Protein 6RYG (pdb70)

Radius of gyration: 12.59 Å; Cα contacts (8 Å, |Δi|>4): 250; chains: 1; bounding box: 29×33×34 Å

Foldseek 3Di:
DFFDDPPKGKDFPLFWAFQVVLQVVQVVVVWGFQADQDPVSLVRVLVVCVVSVWWAWGQWWCPPPPPFTAHPVRDGHNDAAADVCPPVVFGTWIAHNVSHIYGHNSRGITTRMTMD

InterPro domains:
  IPR001304 C-type lectin-like [PF00059] (266-371)
  IPR001304 C-type lectin-like [PS50041] (266-370)
  IPR001304 C-type lectin-like [SM00034] (247-370)
  IPR008160 Collagen triple helix repeat [PF01391] (46-103)
  IPR015097 Lung surfactant protein D coiled-coil trimerisation [PF09006] (218-263)
  IPR016186 C-type lectin-like/link domain superfamily [G3DSA:3.10.100.10] (251-371)
  IPR016187 C-type lectin fold [SSF56436] (261-371)
  IPR018378 C-type lectin, conserved site [PS00615] (347-369)
  IPR051077 Calcium-dependent Lectin [PTHR24024] (170-371)

CATH classification: 3.10.100.10

Solvent-accessible surface area: 6242 Å² total; per-residue (Å²): 170,34,59,65,40,78,175,30,66,0,79,40,106,31,32,56,78,19,32,77,70,0,63,80,73,0,129,114,57,180,20,66,4,0,3,0,118,42,65,50,22,5,112,10,0,8,83,13,0,134,76,81,152,82,35,0,0,0,3,0,25,6,127,103,63,153,50,128,6,17,16,85,111,45,113,89,35,92,44,54,31,51,16,148,66,46,62,138,152,63,44,0,0,4,0,56,61,103,3,78,0,24,13,2,56,38,89,79,103,2,2,7,0,13,17,95

Nearest PDB structures (foldseek):
  6ryg-assembly1_A  TM=1.009E+00  e=1.059E-25  Bos taurus
  6ryn-assembly1_A  TM=1.008E+00  e=1.460E-24  Bos taurus
  6rym-assembly1_A  TM=1.007E+00  e=2.124E-24  Bos taurus
  4m18-assembly2_D  TM=9.936E-01  e=2.516E-19  Homo sapiens
  3dbz-assembly1_B  TM=9.852E-01  e=8.246E-19  Homo sapiens

Organism: Bos taurus (NCBI:txid9913)

Structure (mmCIF, N/CA/C/O backbone):
data_6RYG
#
_entry.id   6RYG
#
_cell.length_a   50.170
_cell.length_b   50.170
_cell.length_c   52.247
_cell.angle_alpha   90.000
_cell.angle_beta   90.000
_cell.angle_gamma   90.000
#
_symmetry.space_group_name_H-M   'P 43'
#
loop_
_entity.id
_entity.type
_entity.pdbx_description
1 polymer Conglutinin
2 non-polymer 'CALCIUM ION'
3 water water
#
loop_
_atom_site.group_PDB
_atom_site.id
_atom_site.type_symbol
_atom_site.label_atom_id
_atom_site.label_alt_id
_atom_site.label_comp_id
_atom_site.label_asym_id
_atom_site.label_entity_id
_atom_site.label_seq_id
_atom_site.pdbx_PDB_ins_code
_atom_site.Cartn_x
_atom_site.Cartn_y
_atom_site.Cartn_z
_atom_site.occupancy
_atom_site.B_iso_or_equiv
_atom_site.auth_seq_id
_atom_site.auth_comp_id
_atom_site.auth_asym_id
_atom_site.auth_atom_id
_atom_site.pdbx_PDB_model_num
ATOM 1 N N . ASP A 1 7 ? 45.273 44.308 13.266 1.00 26.10 230 ASP A N 1
ATOM 2 C CA . ASP A 1 7 ? 45.067 45.156 12.019 1.00 22.99 230 ASP A CA 1
ATOM 3 C C . ASP A 1 7 ? 44.897 44.255 10.794 1.00 21.17 230 ASP A C 1
ATOM 4 O O . ASP A 1 7 ? 45.032 43.035 10.944 1.00 20.77 230 ASP A O 1
ATOM 9 N N . GLY A 1 8 ? 44.695 44.855 9.616 1.00 21.03 231 GLY A N 1
ATOM 10 C CA . GLY A 1 8 ? 44.428 44.141 8.336 1.00 18.10 231 GLY A CA 1
ATOM 11 C C . GLY A 1 8 ? 44.071 45.078 7.181 1.00 15.48 231 GLY A C 1
ATOM 12 O O . GLY A 1 8 ? 44.261 46.287 7.306 1.00 20.72 231 GLY A O 1
ATOM 13 N N . GLN A 1 9 ? 43.555 44.518 6.082 1.00 11.53 232 GLN A N 1
ATOM 14 C CA . GLN A 1 9 ? 43.116 45.225 4.861 1.00 11.53 232 GLN A CA 1
ATOM 15 C C . GLN A 1 9 ? 41.602 45.180 4.799 1.00 10.24 232 GLN A C 1
ATOM 16 O O . GLN A 1 9 ? 41.071 44.099 4.915 1.00 15.41 232 GLN A O 1
ATOM 22 N N . ALA A 1 10 ? 40.950 46.255 4.430 1.00 10.77 233 ALA A N 1
ATOM 23 C CA . ALA A 1 10 ? 39.482 46.290 4.394 1.00 10.19 233 ALA A CA 1
ATOM 24 C C . ALA A 1 10 ? 38.986 46.779 3.051 1.00 10.22 233 ALA A C 1
ATOM 25 O O . ALA A 1 10 ? 39.617 47.634 2.400 1.00 12.02 233 ALA A O 1
ATOM 27 N N . VAL A 1 11 ? 37.814 46.292 2.702 1.00 9.94 234 VAL A N 1
ATOM 28 C CA . VAL A 1 11 ? 37.070 46.690 1.491 1.00 10.62 234 VAL A CA 1
ATOM 29 C C . VAL A 1 11 ? 35.609 46.756 1.901 1.00 9.78 234 VAL A C 1
ATOM 30 O O . VAL A 1 11 ? 35.049 45.736 2.348 1.00 10.43 234 VAL A O 1
ATOM 34 N N . GLY A 1 12 ? 34.986 47.920 1.788 1.00 9.98 235 GLY A N 1
ATOM 35 C CA . GLY A 1 12 ? 33.629 48.061 2.318 1.00 10.39 235 GLY A CA 1
ATOM 36 C C . GLY A 1 12 ? 33.627 47.782 3.812 1.00 9.27 235 GLY A C 1
ATOM 37 O O . GLY A 1 12 ? 34.453 48.321 4.561 1.00 10.18 235 GLY A O 1
ATOM 38 N N . GLU A 1 13 ? 32.703 46.918 4.223 1.00 9.55 236 GLU A N 1
ATOM 39 C CA . GLU A 1 13 ? 32.540 46.505 5.625 1.00 9.50 236 GLU A CA 1
ATOM 40 C C . GLU A 1 13 ? 33.342 45.260 5.972 1.00 9.05 236 GLU A C 1
ATOM 41 O O . GLU A 1 13 ? 33.282 44.858 7.157 1.00 10.69 236 GLU A O 1
ATOM 47 N N . LYS A 1 14 ? 34.062 44.684 5.029 1.00 9.06 237 LYS A N 1
ATOM 48 C CA . LYS A 1 14 ? 34.811 43.440 5.264 1.00 8.81 237 LYS A CA 1
ATOM 49 C C . LYS A 1 14 ? 36.252 43.757 5.620 1.00 8.29 237 LYS A C 1
ATOM 50 O O . LYS A 1 14 ? 36.883 44.607 4.968 1.00 9.62 237 LYS A O 1
ATOM 56 N N . ILE A 1 15 ? 36.790 43.042 6.599 1.00 8.71 238 ILE A N 1
ATOM 57 C CA . ILE A 1 15 ? 38.197 43.192 7.022 1.00 8.89 238 ILE A CA 1
ATOM 58 C C . ILE A 1 15 ? 38.887 41.850 6.878 1.00 8.30 238 ILE A C 1
ATOM 59 O O . ILE A 1 15 ? 38.397 40.849 7.393 1.00 9.88 238 ILE A O 1
ATOM 64 N N . PHE A 1 16 ? 40.052 41.843 6.251 1.00 8.38 239 PHE A N 1
ATOM 65 C CA . PHE A 1 16 ? 40.924 40.657 6.151 1.00 8.26 239 PHE A CA 1
ATOM 66 C C . PHE A 1 16 ? 42.092 40.825 7.111 1.00 8.42 239 PHE A C 1
ATOM 67 O O . PHE A 1 16 ? 42.725 41.896 7.125 1.00 9.75 239 PHE A O 1
ATOM 75 N N . LYS A 1 17 ? 42.401 39.786 7.882 1.00 8.05 240 LYS A N 1
ATOM 76 C CA . LYS A 1 17 ? 43.526 39.822 8.841 1.00 8.47 240 LYS A CA 1
ATOM 77 C C . LYS A 1 17 ? 44.324 38.531 8.752 1.00 8.13 240 LYS A C 1
ATOM 78 O O . LYS A 1 17 ? 43.774 37.472 8.452 1.00 8.69 240 LYS A O 1
ATOM 84 N N . THR A 1 18 ? 45.607 38.626 9.104 1.00 8.87 241 THR A N 1
ATOM 85 C CA . THR A 1 18 ? 46.473 37.448 9.224 1.00 9.04 241 THR A CA 1
ATOM 86 C C . THR A 1 18 ? 47.426 37.640 10.389 1.00 10.83 241 THR A C 1
ATOM 87 O O . THR A 1 18 ? 47.834 38.786 10.683 1.00 12.62 241 THR A O 1
ATOM 91 N N . ALA A 1 19 ? 47.831 36.530 10.972 1.00 11.82 242 ALA A N 1
ATOM 92 C CA . ALA A 1 19 ? 48.941 36.492 11.948 1.00 14.56 242 ALA A CA 1
ATOM 93 C C . ALA A 1 19 ? 50.137 35.765 11.349 1.00 13.56 242 ALA A C 1
ATOM 94 O O . ALA A 1 19 ? 51.088 35.504 12.090 1.00 16.12 242 ALA A O 1
ATOM 96 N N . GLY A 1 20 ? 50.104 35.406 10.074 1.00 12.27 243 GLY A N 1
ATOM 97 C CA . GLY A 1 20 ? 51.209 34.695 9.426 1.00 12.24 243 GLY A CA 1
ATOM 98 C C . GLY A 1 20 ? 51.196 33.202 9.687 1.00 12.59 243 GLY A C 1
ATOM 99 O O . GLY A 1 20 ? 52.191 32.534 9.377 1.00 14.28 243 GLY A O 1
ATOM 100 N N . ALA A 1 21 ? 50.127 32.648 10.244 1.00 12.04 244 ALA A N 1
ATOM 101 C CA . ALA A 1 21 ? 50.030 31.191 10.451 1.00 12.25 244 ALA A CA 1
ATOM 102 C C . ALA A 1 21 ? 49.968 30.474 9.096 1.00 10.73 244 ALA A C 1
ATOM 103 O O . ALA A 1 21 ? 49.410 31.000 8.119 1.00 10.14 244 ALA A O 1
ATOM 105 N N . VAL A 1 22 ? 50.538 29.280 9.055 1.00 11.47 245 VAL A N 1
ATOM 106 C CA . VAL A 1 22 ? 50.585 28.434 7.840 1.00 11.78 245 VAL A CA 1
ATOM 107 C C . VAL A 1 22 ? 50.034 27.067 8.232 1.00 11.42 245 VAL A C 1
ATOM 108 O O . VAL A 1 22 ? 50.629 26.407 9.081 1.00 14.02 245 VAL A O 1
ATOM 112 N N . LYS A 1 23 ? 48.896 26.687 7.662 1.00 11.10 246 LYS A N 1
ATOM 113 C CA . LYS A 1 23 ? 48.101 25.541 8.142 1.00 11.28 246 LYS A CA 1
ATOM 114 C C . LYS A 1 23 ? 47.426 24.826 6.986 1.00 10.20 246 LYS A C 1
ATOM 115 O O . LYS A 1 23 ? 47.200 25.421 5.912 1.00 10.03 246 LYS A O 1
ATOM 121 N N . SER A 1 24 ? 47.061 23.573 7.216 1.00 10.78 247 SER A N 1
ATOM 122 C CA . SER A 1 24 ? 46.156 22.826 6.318 1.00 10.55 247 SER A CA 1
ATOM 123 C C . SER A 1 24 ? 44.768 23.455 6.308 1.00 9.08 247 SER A C 1
ATOM 124 O O . SER A 1 24 ? 44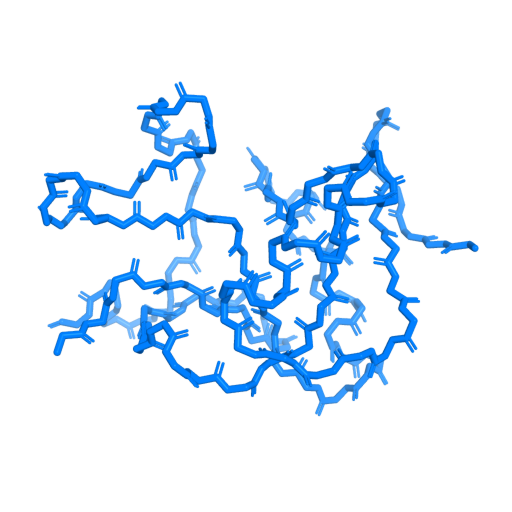.438 24.268 7.189 1.00 10.31 247 SER A O 1
ATOM 127 N N . TYR A 1 25 ? 43.942 23.073 5.346 1.00 8.77 248 TYR A N 1
ATOM 128 C CA . TYR A 1 25 ? 42.604 23.697 5.224 1.00 8.66 248 TYR A CA 1
ATOM 129 C C . TYR A 1 25 ? 41.813 23.546 6.522 1.00 8.71 248 TYR A C 1
ATOM 130 O O . TYR A 1 25 ? 41.204 24.506 7.004 1.00 9.00 248 TYR A O 1
ATOM 139 N N . SER A 1 26 ? 41.730 22.330 7.059 1.00 9.46 249 SER A N 1
ATOM 140 C CA . SER A 1 26 ? 40.869 22.113 8.236 1.00 10.33 249 SER A CA 1
ATOM 141 C C . SER A 1 26 ? 41.396 22.916 9.437 1.00 9.98 249 SER A C 1
ATOM 142 O O . SER A 1 26 ? 40.584 23.481 10.198 1.00 10.81 249 SER A O 1
ATOM 145 N N . ASP A 1 27 ? 42.712 22.958 9.628 1.00 10.28 250 ASP A N 1
ATOM 146 C CA . ASP A 1 27 ? 43.279 23.733 10.760 1.00 10.59 250 ASP A CA 1
ATOM 147 C C . ASP A 1 27 ? 43.054 25.230 10.518 1.00 9.72 250 ASP A C 1
ATOM 148 O O . ASP A 1 27 ? 42.826 25.973 11.488 1.00 10.31 250 ASP A O 1
ATOM 153 N N . ALA A 1 28 ? 43.158 25.682 9.275 1.00 9.11 251 ALA A N 1
ATOM 154 C CA . ALA A 1 28 ? 42.948 27.099 8.916 1.00 9.19 251 ALA A CA 1
ATOM 155 C C . ALA A 1 28 ? 41.500 27.492 9.213 1.00 8.52 251 ALA A C 1
ATOM 156 O O . ALA A 1 28 ? 41.240 28.561 9.806 1.00 9.14 251 ALA A O 1
ATOM 158 N N . GLU A 1 29 ? 40.554 26.649 8.796 1.00 8.80 252 GLU A N 1
ATOM 159 C CA . GLU A 1 29 ? 39.124 26.938 9.031 1.00 8.85 252 GLU A CA 1
ATOM 160 C C . GLU A 1 29 ? 38.884 27.066 10.545 1.00 9.47 252 GLU A C 1
ATOM 161 O O . GLU A 1 29 ? 38.132 27.950 10.988 1.00 10.05 252 GLU A O 1
ATOM 167 N N . GLN A 1 30 ? 39.472 26.163 11.325 1.00 10.08 253 GLN A N 1
ATOM 168 C CA . GLN A 1 30 ? 39.256 26.190 12.778 1.00 11.27 253 GLN A CA 1
ATOM 169 C C . GLN A 1 30 ? 39.838 27.467 13.385 1.00 10.86 253 GLN A C 1
ATOM 170 O O . GLN A 1 30 ? 39.196 28.073 14.252 1.00 11.73 253 GLN A O 1
ATOM 176 N N . LEU A 1 31 ? 41.013 27.889 12.944 1.00 10.44 254 LEU A N 1
ATOM 177 C CA . LEU A 1 31 ? 41.635 29.123 13.464 1.00 10.68 254 LEU A CA 1
ATOM 178 C C . LEU A 1 31 ? 40.692 30.299 13.207 1.00 9.49 254 LEU A C 1
ATOM 179 O O . LEU A 1 31 ? 40.458 31.112 14.104 1.00 10.89 254 LEU A O 1
ATOM 184 N N . CYS A 1 32 ? 40.203 30.447 11.978 1.00 8.85 255 CYS A N 1
ATOM 185 C CA . CYS A 1 32 ? 39.367 31.621 11.694 1.00 8.62 255 CYS A CA 1
ATOM 186 C C . CYS A 1 32 ? 38.056 31.565 12.478 1.00 9.08 255 CYS A C 1
ATOM 187 O O . CYS A 1 32 ? 37.596 32.605 12.980 1.00 10.02 255 CYS A O 1
ATOM 190 N N . ARG A 1 33 ? 37.451 30.390 12.583 1.00 9.56 256 ARG A N 1
ATOM 191 C CA . ARG A 1 33 ? 36.167 30.266 13.297 1.00 10.58 256 ARG A CA 1
ATOM 192 C C . ARG A 1 33 ? 36.368 30.550 14.796 1.00 12.04 256 ARG A C 1
ATOM 193 O O . ARG A 1 33 ? 35.520 31.230 15.406 1.00 13.06 256 ARG A O 1
ATOM 201 N N . GLU A 1 34 ? 37.456 30.068 15.375 1.00 12.06 257 GLU A N 1
ATOM 202 C CA . GLU A 1 34 ? 37.703 30.334 16.807 1.00 14.25 257 GLU A CA 1
ATOM 203 C C . GLU A 1 34 ? 37.935 31.833 17.031 1.00 14.17 257 GLU A C 1
ATOM 204 O O . GLU A 1 34 ? 37.649 32.311 18.138 1.00 17.10 257 GLU A O 1
ATOM 210 N N . ALA A 1 35 ? 38.373 32.572 16.014 1.00 13.18 258 ALA A N 1
ATOM 211 C CA . ALA A 1 35 ? 38.559 34.040 16.073 1.00 14.61 258 ALA A CA 1
ATOM 212 C C . ALA A 1 35 ? 37.254 34.778 15.735 1.00 13.87 258 ALA A C 1
ATOM 213 O O . ALA A 1 35 ? 37.277 36.002 15.661 1.00 15.86 258 ALA A O 1
ATOM 215 N N . LYS A 1 36 ? 36.153 34.059 15.546 1.00 13.09 259 LYS A N 1
ATOM 216 C CA . LYS A 1 36 ? 34.799 34.586 15.223 1.00 14.20 259 LYS A CA 1
ATOM 217 C C . LYS A 1 36 ? 34.798 35.234 13.843 1.00 12.81 259 LYS A C 1
ATOM 218 O O . LYS A 1 36 ? 34.028 36.152 13.596 1.00 15.71 259 LYS A O 1
ATOM 224 N N . GLY A 1 37 ? 35.560 34.658 12.928 1.00 10.79 260 GLY A N 1
ATOM 225 C CA . GLY A 1 37 ? 35.498 35.002 11.504 1.00 10.48 260 GLY A CA 1
ATOM 226 C C . GLY A 1 37 ? 35.381 33.747 10.665 1.00 9.55 260 GLY A C 1
ATOM 227 O O . GLY A 1 37 ? 34.879 32.718 11.134 1.00 11.20 260 GLY A O 1
ATOM 228 N N . GLN A 1 38 ? 35.852 33.841 9.427 1.00 8.50 261 GLN A N 1
ATOM 229 C CA . GLN A 1 38 ? 35.886 32.698 8.503 1.00 8.53 261 GLN A CA 1
ATOM 230 C C . GLN A 1 38 ? 37.057 32.886 7.553 1.00 7.43 261 GLN A C 1
ATOM 231 O O . GLN A 1 38 ? 37.684 33.953 7.538 1.00 7.98 261 GLN A O 1
ATOM 237 N N . LEU A 1 39 ? 37.400 31.862 6.792 1.00 7.75 262 LEU A N 1
ATOM 238 C CA . LEU A 1 39 ? 38.488 32.021 5.816 1.00 7.50 262 LEU A CA 1
ATOM 239 C C . LEU A 1 39 ? 38.141 33.085 4.784 1.00 6.94 262 LEU A C 1
ATOM 240 O O . LEU A 1 39 ? 36.967 33.254 4.396 1.00 7.65 262 LEU A O 1
ATOM 245 N N . ALA A 1 40 ? 39.179 33.744 4.263 1.00 6.92 263 ALA A N 1
ATOM 246 C CA . ALA A 1 40 ? 39.037 34.767 3.215 1.00 6.83 263 ALA A CA 1
ATOM 247 C C . ALA A 1 40 ? 38.127 34.251 2.100 1.00 6.47 263 ALA A C 1
ATOM 248 O O . ALA A 1 40 ? 38.406 33.201 1.491 1.00 6.79 263 ALA A O 1
ATOM 250 N N . SER A 1 41 ? 37.130 35.056 1.757 1.00 6.49 264 SER A N 1
ATOM 251 C CA . SER A 1 41 ? 36.093 34.690 0.773 1.00 7.12 264 SER A CA 1
ATOM 252 C C . SER A 1 41 ? 35.884 35.866 -0.169 1.00 6.59 264 SER A C 1
ATOM 253 O O . SER A 1 41 ? 34.850 36.545 -0.130 1.00 7.60 264 SER A O 1
ATOM 256 N N . PRO A 1 42 ? 36.868 36.198 -1.030 1.00 6.90 265 PRO A N 1
ATOM 257 C CA . PRO A 1 42 ? 36.731 37.383 -1.875 1.00 6.99 265 PRO A CA 1
ATOM 258 C C . PRO A 1 42 ? 35.587 37.207 -2.879 1.00 7.19 265 PRO A C 1
ATOM 259 O O . PRO A 1 42 ? 35.579 36.244 -3.636 1.00 8.38 265 PRO A O 1
ATOM 263 N N . ARG A 1 43 ? 34.687 38.186 -2.887 1.00 7.82 266 ARG A N 1
ATOM 264 C CA . ARG A 1 43 ? 33.444 38.176 -3.682 1.00 9.21 266 ARG A CA 1
ATOM 265 C C . ARG A 1 43 ? 33.490 39.223 -4.799 1.00 8.56 266 ARG A C 1
ATOM 266 O O . ARG A 1 43 ? 32.487 39.386 -5.508 1.00 9.54 266 ARG A O 1
ATOM 274 N N . SER A 1 44 ? 34.613 39.909 -4.969 1.00 8.45 267 SER A N 1
ATOM 275 C CA . SER A 1 44 ? 34.745 40.990 -5.959 1.00 8.91 267 SER A CA 1
ATOM 276 C C . SER A 1 44 ? 36.219 41.191 -6.256 1.00 8.62 267 SER A C 1
ATOM 277 O O . SER A 1 44 ? 37.098 40.770 -5.490 1.00 8.44 267 SER A O 1
ATOM 280 N N A SER A 1 45 ? 36.471 41.894 -7.358 0.50 9.56 268 SER A N 1
ATOM 281 N N B SER A 1 45 ? 36.494 41.889 -7.344 0.50 9.96 268 SER A N 1
ATOM 282 C CA A SER A 1 45 ? 37.845 42.306 -7.730 0.50 10.13 268 SER A CA 1
ATOM 283 C CA B SER A 1 45 ? 37.899 42.193 -7.686 0.50 10.22 268 SER A CA 1
ATOM 284 C C A SER A 1 45 ? 38.505 43.040 -6.563 0.50 9.26 268 SER A C 1
ATOM 285 C C B SER A 1 45 ? 38.534 43.059 -6.582 0.50 9.70 268 SER A C 1
ATOM 286 O O A SER A 1 45 ? 39.685 42.761 -6.249 0.50 9.47 268 SER A O 1
ATOM 287 O O B SER A 1 45 ? 39.729 42.841 -6.267 0.50 9.42 268 SER A O 1
ATOM 292 N N . ALA A 1 46 ? 37.812 44.014 -5.997 1.00 9.96 269 ALA A N 1
ATOM 293 C CA . ALA A 1 46 ? 38.408 44.842 -4.936 1.00 10.55 269 ALA A CA 1
ATOM 294 C C . ALA A 1 46 ? 38.747 43.959 -3.729 1.00 8.95 269 ALA A C 1
ATOM 295 O O . ALA A 1 46 ? 39.826 44.125 -3.126 1.00 9.58 269 ALA A O 1
ATOM 297 N N . GLU A 1 47 ? 37.861 43.049 -3.326 1.00 8.26 270 GLU A N 1
ATOM 298 C CA . GLU A 1 47 ? 38.187 42.151 -2.206 1.00 7.77 270 GLU A CA 1
ATOM 299 C C . GLU A 1 47 ? 39.369 41.265 -2.561 1.00 7.65 270 GLU A C 1
ATOM 300 O O . GLU A 1 47 ? 40.259 41.038 -1.716 1.00 8.07 270 GLU A O 1
ATOM 306 N N . ASN A 1 48 ? 39.392 40.753 -3.779 1.00 7.36 271 ASN A N 1
ATOM 307 C CA . ASN A 1 48 ? 40.486 39.862 -4.202 1.00 7.37 271 ASN A CA 1
ATOM 308 C C . ASN A 1 48 ? 41.824 40.619 -4.111 1.00 7.84 271 ASN A C 1
ATOM 309 O O . ASN A 1 48 ? 42.832 40.038 -3.663 1.00 8.08 271 ASN A O 1
ATOM 314 N N . GLU A 1 49 ? 41.849 41.876 -4.536 1.00 8.43 272 GLU A N 1
ATOM 315 C CA . GLU A 1 49 ? 43.094 42.676 -4.499 1.00 9.39 272 GLU A CA 1
ATOM 316 C C . GLU A 1 49 ? 43.566 42.891 -3.064 1.00 9.25 272 GLU A C 1
ATOM 317 O O . GLU A 1 49 ? 44.781 42.896 -2.821 1.00 10.33 272 GLU A O 1
ATOM 323 N N . ALA A 1 50 ? 42.653 43.086 -2.119 1.00 9.20 273 ALA A N 1
ATOM 324 C CA . ALA A 1 50 ? 43.042 43.240 -0.707 1.00 9.59 273 ALA A CA 1
ATOM 325 C C . ALA A 1 50 ? 43.707 41.962 -0.185 1.00 9.32 273 ALA A C 1
ATOM 326 O O . ALA A 1 50 ? 44.751 42.039 0.486 1.00 10.72 273 ALA A O 1
ATOM 328 N N . VAL A 1 51 ? 43.112 40.808 -0.462 1.00 8.33 274 VAL A N 1
ATOM 329 C CA . VAL A 1 51 ? 43.722 39.526 -0.038 1.00 8.19 274 VAL A CA 1
ATOM 330 C C . VAL A 1 51 ? 45.101 39.384 -0.696 1.00 8.34 274 VAL A C 1
ATOM 331 O O . VAL A 1 51 ? 46.074 38.979 -0.044 1.00 9.09 274 VAL A O 1
ATOM 335 N N . THR A 1 52 ? 45.182 39.717 -1.976 1.00 8.40 275 THR A N 1
ATOM 336 C CA . THR A 1 52 ? 46.426 39.578 -2.757 1.00 8.81 275 THR A CA 1
ATOM 337 C C . THR A 1 52 ? 47.550 40.421 -2.147 1.00 9.56 275 THR A C 1
ATOM 338 O O . THR A 1 52 ? 48.698 39.950 -2.085 1.00 9.63 275 THR A O 1
ATOM 342 N N . GLN A 1 53 ? 47.242 41.632 -1.707 1.00 10.10 276 GLN A N 1
ATOM 343 C CA . GLN A 1 53 ? 48.277 42.476 -1.076 1.00 11.04 276 GLN A CA 1
ATOM 344 C C . GLN A 1 53 ? 48.879 41.759 0.135 1.00 10.21 276 GLN A C 1
ATOM 345 O O . GLN A 1 53 ? 50.099 41.850 0.378 1.00 10.58 276 GLN A O 1
ATOM 351 N N . MET A 1 54 ? 48.047 41.078 0.898 1.00 9.49 277 MET A N 1
ATOM 352 C CA . MET A 1 54 ? 48.517 40.375 2.100 1.00 9.79 277 MET A CA 1
ATOM 353 C C . MET A 1 54 ? 49.368 39.159 1.726 1.00 9.05 277 MET A C 1
ATOM 354 O O . MET A 1 54 ? 50.381 38.885 2.385 1.00 10.06 277 MET A O 1
ATOM 359 N N . VAL A 1 55 ? 48.974 38.425 0.699 1.00 8.73 278 VAL A N 1
ATOM 360 C CA . VAL A 1 55 ? 49.783 37.297 0.176 1.00 8.46 278 VAL A CA 1
ATOM 361 C C . VAL A 1 55 ? 51.162 37.810 -0.264 1.00 8.76 278 VAL A C 1
ATOM 362 O O . VAL A 1 55 ? 52.184 37.150 0.016 1.00 9.51 278 VAL A O 1
ATOM 366 N N . ARG A 1 56 ? 51.206 38.927 -0.978 1.00 9.25 279 ARG A N 1
ATOM 367 C CA . ARG A 1 56 ? 52.497 39.480 -1.435 1.00 10.80 279 ARG A CA 1
ATOM 368 C C . ARG A 1 56 ? 53.361 39.869 -0.239 1.00 10.77 279 ARG A C 1
ATOM 369 O O . ARG A 1 56 ? 54.582 39.637 -0.267 1.00 12.84 279 ARG A O 1
ATOM 377 N N . ALA A 1 57 ? 52.760 40.476 0.781 1.00 11.26 280 ALA A N 1
ATOM 378 C CA . ALA A 1 57 ? 53.517 40.921 1.975 1.00 12.13 280 ALA A CA 1
ATOM 379 C C . ALA A 1 57 ? 54.131 39.694 2.669 1.00 12.60 280 ALA A C 1
ATOM 380 O O . ALA A 1 57 ? 55.316 39.722 3.064 1.00 14.31 280 ALA A O 1
ATOM 382 N N . GLN A 1 58 ? 53.326 38.651 2.840 1.00 11.18 281 GLN A N 1
ATOM 383 C CA . GLN A 1 58 ? 53.737 37.445 3.593 1.00 11.51 281 GLN A CA 1
ATOM 384 C C . GLN A 1 58 ? 54.568 36.489 2.737 1.00 11.75 281 GLN A C 1
ATOM 385 O O . GLN A 1 58 ? 55.181 35.578 3.318 1.00 13.98 281 GLN A O 1
ATOM 391 N N . GLU A 1 59 ? 54.568 36.671 1.425 1.00 11.22 282 GLU A N 1
ATOM 392 C CA . GLU A 1 59 ? 55.340 35.834 0.479 1.00 10.77 282 GLU A CA 1
ATOM 393 C C . GLU A 1 59 ? 54.897 34.367 0.560 1.00 10.75 282 GLU A C 1
ATOM 394 O O . GLU A 1 59 ? 55.733 33.460 0.485 1.00 13.12 282 GLU A O 1
ATOM 400 N N . LYS A 1 60 ? 53.598 34.133 0.692 1.00 10.51 283 LYS A N 1
ATOM 401 C CA . LYS A 1 60 ? 53.059 32.773 0.877 1.00 10.50 283 LYS A CA 1
ATOM 402 C C . LYS A 1 60 ? 51.655 32.744 0.294 1.00 9.34 283 LYS A C 1
ATOM 403 O O . LYS A 1 60 ? 50.813 33.564 0.737 1.00 9.70 283 LYS A O 1
ATOM 409 N N . ASN A 1 61 ? 51.387 31.774 -0.578 1.00 9.71 284 ASN A N 1
ATOM 410 C CA . ASN A 1 61 ? 50.015 31.570 -1.078 1.00 8.59 284 ASN A CA 1
ATOM 411 C C . ASN A 1 61 ? 49.083 31.318 0.117 1.00 8.00 284 ASN A C 1
ATOM 412 O O . ASN A 1 61 ? 49.512 30.692 1.104 1.00 8.61 284 ASN A O 1
ATOM 417 N N . ALA A 1 62 ? 47.833 31.765 0.004 1.00 7.57 285 ALA A N 1
ATOM 418 C CA . ALA A 1 62 ? 46.843 31.632 1.094 1.00 7.28 285 ALA A CA 1
ATOM 419 C C . ALA A 1 62 ? 45.680 30.751 0.672 1.00 6.90 285 ALA A C 1
ATOM 420 O O . ALA A 1 62 ? 45.308 30.699 -0.504 1.00 7.56 285 ALA A O 1
ATOM 422 N N . TYR A 1 63 ? 45.039 30.127 1.644 1.00 6.91 286 TYR A N 1
ATOM 423 C CA . TYR A 1 63 ? 43.718 29.522 1.398 1.00 6.71 286 TYR A CA 1
ATOM 424 C C . TYR A 1 63 ? 42.654 30.597 1.198 1.00 6.21 286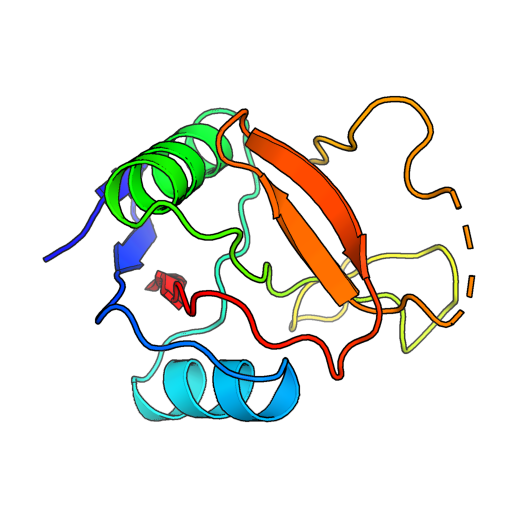 TYR A C 1
ATOM 425 O O . TYR A 1 63 ? 42.615 31.625 1.873 1.00 7.25 286 TYR A O 1
ATOM 434 N N . LEU A 1 64 ? 41.716 30.265 0.316 1.00 6.39 287 LEU A N 1
ATOM 435 C CA . LEU A 1 64 ? 40.372 30.859 0.343 1.00 6.51 287 LEU A CA 1
ATOM 436 C C . LEU A 1 64 ? 39.423 29.863 1.016 1.00 6.33 287 LEU A C 1
ATOM 437 O O . LEU A 1 64 ? 39.762 28.690 1.247 1.00 7.17 287 LEU A O 1
ATOM 44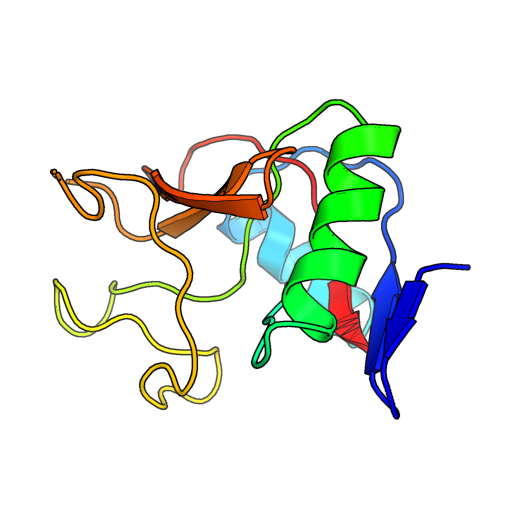2 N N . SER A 1 65 ? 38.213 30.316 1.343 1.00 6.70 288 SER A N 1
ATOM 443 C CA . SER A 1 65 ? 37.252 29.428 2.037 1.00 7.22 288 SER A CA 1
ATOM 444 C C . SER A 1 65 ? 36.668 28.381 1.091 1.00 7.35 288 SER A C 1
ATOM 445 O O . SER A 1 65 ? 36.198 27.321 1.538 1.00 8.10 288 SER A O 1
ATOM 448 N N . MET A 1 66 ? 36.598 28.681 -0.192 1.00 7.59 289 MET A N 1
ATOM 449 C CA . MET A 1 66 ? 35.686 27.953 -1.086 1.00 8.00 289 MET A CA 1
ATOM 450 C C . MET A 1 66 ? 36.239 26.564 -1.395 1.00 7.96 289 MET A C 1
ATOM 451 O O . MET A 1 66 ? 37.461 26.360 -1.494 1.00 9.09 289 MET A O 1
ATOM 456 N N . ASN A 1 67 ? 35.324 25.612 -1.560 1.00 8.43 290 ASN A N 1
ATOM 457 C CA . ASN A 1 67 ? 35.750 24.224 -1.827 1.00 9.16 290 ASN A CA 1
ATOM 458 C C . ASN A 1 67 ? 34.659 23.536 -2.638 1.00 10.16 290 ASN A C 1
ATOM 459 O O . ASN A 1 67 ? 33.521 24.034 -2.712 1.00 11.04 290 ASN A O 1
ATOM 464 N N . ASP A 1 68 ? 35.005 22.422 -3.243 1.00 12.74 291 ASP A N 1
ATOM 465 C CA . ASP A 1 68 ? 34.001 21.695 -4.054 1.00 15.10 291 ASP A CA 1
ATOM 466 C C . ASP A 1 68 ? 33.755 20.318 -3.463 1.00 19.35 291 ASP A C 1
ATOM 467 O O . ASP A 1 68 ? 33.418 19.386 -4.242 1.00 22.96 291 ASP A O 1
ATOM 472 N N . ILE A 1 69 ? 33.874 20.183 -2.142 1.00 21.13 292 ILE A N 1
ATOM 473 C CA . ILE A 1 69 ? 33.777 18.836 -1.529 1.00 25.71 292 ILE A CA 1
ATOM 474 C C . ILE A 1 69 ? 32.352 18.300 -1.749 1.00 28.18 292 ILE A C 1
ATOM 475 O O . ILE A 1 69 ? 32.230 17.084 -1.847 1.00 32.74 292 ILE A O 1
ATOM 480 N N . SER A 1 70 ? 31.315 19.151 -1.838 1.00 30.91 293 SER A N 1
ATOM 481 C CA . SER A 1 70 ? 29.893 18.691 -1.923 1.00 34.15 293 SER A CA 1
ATOM 482 C C . SER A 1 70 ? 29.597 18.121 -3.320 1.00 36.95 293 SER A C 1
ATOM 483 O O . SER A 1 70 ? 29.131 16.966 -3.410 1.00 43.98 293 SER A O 1
ATOM 486 N N . THR A 1 71 ? 29.843 18.914 -4.366 1.00 36.29 294 THR A N 1
ATOM 487 C CA . THR A 1 71 ? 29.691 18.541 -5.798 1.00 39.36 294 THR A CA 1
A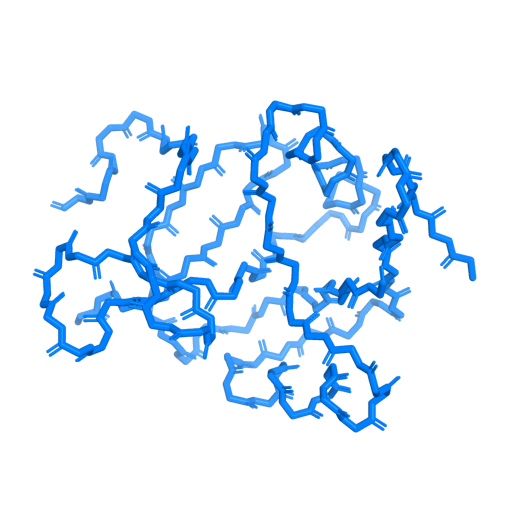TOM 488 C C . THR A 1 71 ? 30.953 18.982 -6.545 1.00 38.28 294 THR A C 1
ATOM 489 O O . THR A 1 71 ? 31.227 20.208 -6.577 1.00 30.92 294 THR A O 1
ATOM 493 N N . GLU A 1 72 ? 31.700 18.028 -7.110 1.00 39.10 295 GLU A N 1
ATOM 494 C CA . GLU A 1 72 ? 33.014 18.295 -7.760 1.00 41.14 295 GLU A CA 1
ATOM 495 C C . GLU A 1 72 ? 32.810 19.319 -8.882 1.00 45.03 295 GLU A C 1
ATOM 496 O O . GLU A 1 72 ? 31.769 19.223 -9.586 1.00 48.98 295 GLU A O 1
ATOM 502 N N . GLY A 1 73 ? 33.749 20.277 -9.011 1.00 43.25 296 GLY A N 1
ATOM 503 C CA . GLY A 1 73 ? 33.688 21.345 -10.030 1.00 46.13 296 GLY A CA 1
ATOM 504 C C . GLY A 1 73 ? 32.877 22.549 -9.567 1.00 41.97 296 GLY A C 1
ATOM 505 O O . GLY A 1 73 ? 33.153 23.681 -10.075 1.00 49.30 296 GLY A O 1
ATOM 506 N N . ARG A 1 74 ? 31.905 22.326 -8.653 1.00 39.93 297 ARG A N 1
ATOM 507 C CA . ARG A 1 74 ? 31.020 23.391 -8.103 1.00 33.19 297 ARG A CA 1
ATOM 508 C C . ARG A 1 74 ? 31.648 23.959 -6.820 1.00 28.90 297 ARG A C 1
ATOM 509 O O . ARG A 1 74 ? 31.470 23.358 -5.749 1.00 21.43 297 ARG A O 1
ATOM 517 N N . PHE A 1 75 ? 32.365 25.079 -6.896 1.00 20.70 298 PHE A N 1
ATOM 518 C CA . PHE A 1 75 ? 32.999 25.678 -5.702 1.00 16.54 298 PHE A CA 1
ATOM 519 C C . PHE A 1 75 ? 31.984 26.547 -4.966 1.00 17.19 298 PHE A C 1
ATOM 520 O O . PHE A 1 75 ? 31.326 27.398 -5.598 1.00 22.03 298 PHE A O 1
ATOM 528 N N . THR A 1 76 ? 31.893 26.353 -3.660 1.00 14.75 299 THR A N 1
ATOM 529 C CA . THR A 1 76 ? 30.910 27.047 -2.803 1.00 15.42 299 THR A CA 1
ATOM 530 C C . THR A 1 76 ? 31.576 27.681 -1.577 1.00 13.44 299 THR A C 1
ATOM 531 O O . THR A 1 76 ? 32.634 27.203 -1.149 1.00 13.36 299 THR A O 1
ATOM 535 N N . TYR A 1 77 ? 30.954 28.718 -1.016 1.00 13.72 300 TYR A N 1
ATOM 536 C CA . TYR A 1 77 ? 31.272 29.369 0.281 1.00 14.47 300 TYR A CA 1
ATOM 537 C C . TYR A 1 77 ? 30.843 28.488 1.457 1.00 13.63 300 TYR A C 1
ATOM 538 O O . TYR A 1 77 ? 30.108 27.519 1.248 1.00 15.82 300 TYR A O 1
ATOM 547 N N . PRO A 1 78 ? 31.163 28.886 2.706 1.00 14.44 301 PRO A N 1
ATOM 548 C CA . PRO A 1 78 ? 30.699 28.153 3.900 1.00 15.42 301 PRO A CA 1
ATOM 549 C C . PRO A 1 78 ? 29.176 28.166 4.120 1.00 15.30 301 PRO A C 1
ATOM 550 O O . PRO A 1 78 ? 28.664 27.391 4.911 1.00 18.60 301 PRO A O 1
ATOM 554 N N . THR A 1 79 ? 28.466 29.012 3.377 1.00 16.55 302 THR A N 1
ATOM 555 C CA . THR A 1 79 ? 26.989 29.042 3.312 1.00 17.16 302 THR A CA 1
ATOM 556 C C . THR A 1 79 ? 26.465 27.897 2.443 1.00 17.41 302 THR A C 1
ATOM 557 O O . THR A 1 79 ? 25.244 27.645 2.503 1.00 22.49 302 THR A O 1
ATOM 561 N N . GLY A 1 80 ? 27.309 27.297 1.603 1.00 18.68 303 GLY A N 1
ATOM 562 C CA . GLY A 1 80 ? 26.922 26.363 0.528 1.00 17.95 303 GLY A CA 1
ATOM 563 C C . GLY A 1 80 ? 26.472 27.021 -0.768 1.00 18.57 303 GLY A C 1
ATOM 564 O O . GLY A 1 80 ? 26.137 26.317 -1.726 1.00 19.07 303 GLY A O 1
ATOM 565 N N . GLU A 1 81 ? 26.533 28.333 -0.871 1.00 19.36 304 GLU A N 1
ATOM 566 C CA . GLU A 1 81 ? 26.161 29.042 -2.124 1.00 18.76 304 GLU A CA 1
ATOM 567 C C . GLU A 1 81 ? 27.302 28.998 -3.157 1.00 18.60 304 GLU A C 1
ATOM 568 O O . GLU A 1 81 ? 28.471 29.051 -2.795 1.00 18.20 304 GLU A O 1
ATOM 574 N N . ILE A 1 82 ? 26.958 28.962 -4.440 1.00 19.48 305 ILE A N 1
ATOM 575 C CA . ILE A 1 82 ? 27.942 29.001 -5.566 1.00 19.33 305 ILE A CA 1
ATOM 576 C C . ILE A 1 82 ? 28.675 30.340 -5.664 1.00 17.41 305 ILE A C 1
ATOM 577 O O . ILE A 1 82 ? 28.150 31.369 -5.252 1.00 17.40 305 ILE A O 1
ATOM 582 N N . LEU A 1 83 ? 29.863 30.304 -6.263 1.00 18.91 306 LEU A N 1
ATOM 583 C CA . LEU A 1 83 ? 30.684 31.520 -6.466 1.00 14.96 306 LEU A CA 1
ATOM 584 C C . LEU A 1 83 ? 29.890 32.634 -7.172 1.00 14.50 306 LEU A C 1
ATOM 585 O O . LEU A 1 83 ? 29.271 32.352 -8.228 1.00 17.99 306 LEU A O 1
ATOM 590 N N . VAL A 1 84 ? 30.063 33.870 -6.684 1.00 12.93 307 VAL A N 1
ATOM 591 C CA . VAL A 1 84 ? 29.571 35.088 -7.386 1.00 12.21 307 VAL A CA 1
ATOM 592 C C . VAL A 1 84 ? 30.703 35.811 -8.094 1.00 11.43 307 VAL A C 1
ATOM 593 O O . VAL A 1 84 ? 30.420 36.805 -8.768 1.00 12.98 307 VAL A O 1
ATOM 597 N N . TYR A 1 85 ? 31.935 35.334 -7.938 1.00 10.22 308 TYR A N 1
ATOM 598 C CA . TYR A 1 85 ? 33.163 35.950 -8.469 1.00 9.47 308 TYR A CA 1
ATOM 599 C C . TYR A 1 85 ? 34.211 34.842 -8.519 1.00 8.80 308 TYR A C 1
ATOM 600 O O . TYR A 1 85 ? 34.282 34.019 -7.575 1.00 8.74 308 TYR A O 1
ATOM 609 N N . SER A 1 86 ? 35.045 34.830 -9.548 1.00 9.21 309 SER A N 1
ATOM 610 C CA . SER A 1 86 ? 36.197 33.925 -9.569 1.00 9.46 309 SER A CA 1
ATOM 611 C C . SER A 1 86 ? 37.374 34.619 -10.241 1.00 9.00 309 SER A C 1
ATOM 612 O O . SER A 1 86 ? 37.193 35.556 -11.021 1.00 10.42 309 SER A O 1
ATOM 615 N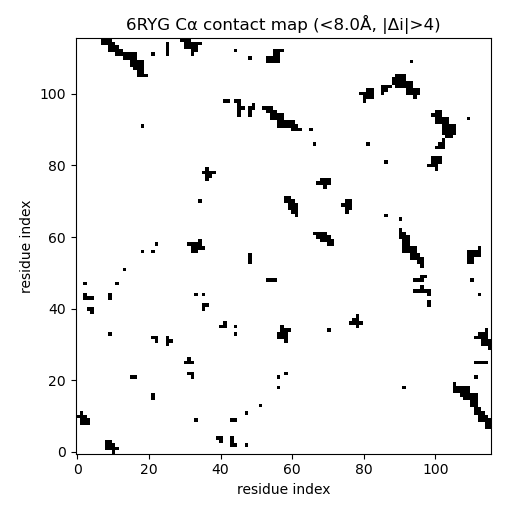 N . ASN A 1 87 ? 38.563 34.100 -9.974 1.00 9.04 310 ASN A N 1
ATOM 616 C CA . ASN A 1 87 ? 39.791 34.656 -10.584 1.00 9.01 310 ASN A CA 1
ATOM 617 C C . ASN A 1 87 ? 40.799 33.539 -10.837 1.00 8.81 310 ASN A C 1
ATOM 618 O O . ASN A 1 87 ? 41.956 33.658 -10.456 1.00 9.39 310 ASN A O 1
ATOM 623 N N . TRP A 1 88 ? 40.352 32.483 -11.491 1.00 10.08 311 TRP A N 1
ATOM 624 C CA . TRP A 1 88 ? 41.209 31.310 -11.736 1.00 10.21 311 TRP A CA 1
ATOM 625 C C . TRP A 1 88 ? 42.419 31.664 -12.596 1.00 11.23 311 TRP A C 1
ATOM 626 O O . TRP A 1 88 ? 42.294 32.377 -13.615 1.00 12.64 311 TRP A O 1
ATOM 637 N N . ALA A 1 89 ? 43.571 31.107 -12.224 1.00 10.76 312 ALA A N 1
ATOM 638 C CA . ALA A 1 89 ? 44.786 31.164 -13.047 1.00 12.27 312 ALA A CA 1
ATOM 639 C C . ALA A 1 89 ? 44.477 30.483 -14.367 1.00 15.45 312 ALA A C 1
ATOM 640 O O . ALA A 1 89 ? 43.586 29.600 -14.469 1.00 15.86 312 ALA A O 1
ATOM 642 N N . ASP A 1 90 ? 45.234 30.869 -15.399 1.00 31.91 313 ASP A N 1
ATOM 643 C CA . ASP A 1 90 ? 45.135 30.191 -16.723 1.00 66.46 313 ASP A CA 1
ATOM 644 C C . ASP A 1 90 ? 45.149 28.677 -16.467 1.00 53.17 313 ASP A C 1
ATOM 645 O O . ASP A 1 90 ? 46.148 28.195 -15.805 1.00 50.04 313 ASP A O 1
ATOM 650 N N . GLY A 1 91 ? 44.139 27.957 -17.069 1.00 73.51 314 GLY A N 1
ATOM 651 C CA . GLY A 1 91 ? 44.151 26.478 -17.040 1.00 35.98 314 GLY A CA 1
ATOM 652 C C . GLY A 1 91 ? 43.585 25.908 -15.752 1.00 23.69 314 GLY A C 1
ATOM 653 O O . GLY A 1 91 ? 43.584 24.669 -15.614 1.00 26.67 314 GLY A O 1
ATOM 654 N N . GLU A 1 92 ? 43.121 26.761 -14.835 1.00 18.75 315 GLU A N 1
ATOM 655 C CA . GLU A 1 92 ? 42.536 26.296 -13.564 1.00 17.39 315 GLU A CA 1
ATOM 656 C C . GLU A 1 92 ? 41.032 26.544 -13.596 1.00 16.31 315 GLU A C 1
ATOM 657 O O . GLU A 1 92 ? 40.544 27.494 -14.221 1.00 18.17 315 GLU A O 1
ATOM 663 N N . PRO A 1 93 ? 40.242 25.757 -12.837 1.00 17.53 316 PRO A N 1
ATOM 664 C CA . PRO A 1 93 ? 40.700 24.529 -12.179 1.00 19.25 316 PRO A CA 1
ATOM 665 C C . PRO A 1 93 ? 41.109 23.475 -13.222 1.00 22.92 316 PRO A C 1
ATOM 666 O O . PRO A 1 93 ? 40.394 23.291 -14.185 1.00 26.12 316 PRO A O 1
ATOM 670 N N . ASN A 1 94 ? 42.252 22.815 -13.050 1.00 23.09 317 ASN A N 1
ATOM 671 C CA . ASN A 1 94 ? 42.845 21.941 -14.101 1.00 26.03 317 ASN A CA 1
ATOM 672 C C . ASN A 1 94 ? 42.101 20.599 -14.110 1.00 35.19 317 ASN A C 1
ATOM 673 O O . ASN A 1 94 ? 42.229 19.910 -15.134 1.00 40.84 317 ASN A O 1
ATOM 678 N N . PRO A 1 101 ? 43.051 14.376 -5.776 1.00 29.79 324 PRO A N 1
ATOM 679 C CA . PRO A 1 101 ? 41.976 15.381 -5.873 1.00 26.53 324 PRO A CA 1
ATOM 680 C C . PRO A 1 101 ? 42.348 16.744 -5.280 1.00 20.05 324 PRO A C 1
ATOM 681 O O . PRO A 1 101 ? 43.098 16.844 -4.319 1.00 23.35 324 PRO A O 1
ATOM 685 N N . GLU A 1 102 ? 41.827 17.783 -5.898 1.00 17.27 325 GLU A N 1
ATOM 686 C CA . GLU A 1 102 ? 42.102 19.166 -5.462 1.00 15.44 325 GLU A CA 1
ATOM 687 C C . GLU A 1 102 ? 40.776 19.848 -5.135 1.00 13.87 325 GLU A C 1
ATOM 688 O O . GLU A 1 102 ? 40.167 20.464 -6.012 1.00 16.74 325 GLU A O 1
ATOM 694 N N . ASN A 1 103 ? 40.343 19.769 -3.882 1.00 13.12 326 ASN A N 1
ATOM 695 C CA . ASN A 1 103 ? 39.009 20.253 -3.468 1.00 12.48 326 ASN A CA 1
ATOM 696 C C . ASN A 1 103 ? 39.039 21.670 -2.897 1.00 10.77 326 ASN A C 1
ATOM 697 O O . ASN A 1 103 ? 37.958 22.239 -2.675 1.00 12.46 326 ASN A O 1
ATOM 702 N N . CYS A 1 104 ? 40.224 22.187 -2.600 1.00 8.94 327 CYS A N 1
ATOM 703 C CA . CYS A 1 104 ? 40.380 23.496 -1.941 1.00 8.80 327 CYS A CA 1
ATOM 704 C C . CYS A 1 104 ? 41.000 24.490 -2.927 1.00 8.29 327 CYS A C 1
ATOM 705 O O . CYS A 1 104 ? 41.327 24.112 -4.069 1.00 9.26 327 CYS A O 1
ATOM 708 N N . VAL A 1 105 ? 41.147 25.743 -2.494 1.00 7.74 328 VAL A N 1
ATOM 709 C CA . VAL A 1 105 ? 41.566 26.839 -3.385 1.00 7.71 328 VAL A CA 1
ATOM 710 C C . VAL A 1 105 ? 42.653 27.648 -2.693 1.00 7.18 328 VAL A C 1
ATOM 711 O O . VAL A 1 105 ? 42.468 28.097 -1.548 1.00 7.46 328 VAL A O 1
ATOM 715 N N . GLU A 1 106 ? 43.751 27.872 -3.411 1.00 7.46 329 GLU A N 1
ATOM 716 C CA . GLU A 1 106 ? 44.801 28.815 -3.008 1.00 7.48 329 GLU A CA 1
ATOM 717 C C . GLU A 1 106 ? 44.758 30.054 -3.896 1.00 7.03 329 GLU A C 1
ATOM 718 O O . GLU A 1 106 ? 44.360 29.999 -5.078 1.00 7.83 329 GLU A O 1
ATOM 724 N N . ILE A 1 107 ? 45.217 31.161 -3.333 1.00 6.60 330 ILE A N 1
ATOM 725 C CA . ILE A 1 107 ? 45.402 32.440 -4.056 1.00 6.61 330 ILE A CA 1
ATOM 726 C C . ILE A 1 107 ? 46.895 32.760 -4.062 1.00 6.72 330 ILE A C 1
ATOM 727 O O . ILE A 1 107 ? 47.588 32.720 -3.043 1.00 7.39 330 ILE A O 1
ATOM 732 N N . PHE A 1 108 ? 47.377 33.060 -5.262 1.00 7.25 331 PHE A N 1
ATOM 733 C CA . PHE A 1 108 ? 48.768 33.452 -5.529 1.00 7.31 331 PHE A CA 1
ATOM 734 C C . PHE A 1 108 ? 48.994 34.927 -5.231 1.00 7.29 331 PHE A C 1
ATOM 735 O O . PHE A 1 108 ? 48.065 35.739 -5.198 1.00 7.82 331 PHE A O 1
ATOM 743 N N . PRO A 1 109 ? 50.280 35.340 -5.142 1.00 7.86 332 PRO A N 1
ATOM 744 C CA . PRO A 1 109 ? 50.595 36.766 -4.990 1.00 8.34 332 PRO A CA 1
ATOM 745 C C . PRO A 1 109 ? 50.243 37.622 -6.209 1.00 8.26 332 PRO A C 1
ATOM 746 O O . PRO A 1 109 ? 50.211 38.850 -6.058 1.00 9.33 332 PRO A O 1
ATOM 750 N N . ASP A 1 110 ? 49.973 37.016 -7.368 1.00 8.45 333 ASP A N 1
ATOM 751 C CA . ASP A 1 110 ? 49.435 37.774 -8.526 1.00 9.24 333 ASP A CA 1
ATOM 752 C C . ASP A 1 110 ? 47.900 37.850 -8.497 1.00 8.61 333 ASP A C 1
ATOM 753 O O . ASP A 1 110 ? 47.314 38.437 -9.416 1.00 9.94 333 ASP A O 1
ATOM 758 N N . GLY A 1 111 ? 47.278 37.286 -7.454 1.00 8.18 334 GLY A N 1
ATOM 759 C CA . GLY A 1 111 ? 45.823 37.338 -7.260 1.00 8.31 334 GLY A CA 1
ATOM 760 C C . GLY A 1 111 ? 45.068 36.215 -7.931 1.00 7.74 334 GLY A C 1
ATOM 761 O O . GLY A 1 111 ? 43.855 36.085 -7.647 1.00 8.90 334 GLY A O 1
ATOM 762 N N . LYS A 1 112 ? 45.704 35.401 -8.759 1.00 7.83 335 LYS A N 1
ATOM 763 C CA . LYS A 1 112 ? 44.999 34.305 -9.433 1.00 8.13 335 LYS A CA 1
ATOM 764 C C . LYS A 1 112 ? 44.857 33.098 -8.503 1.00 7.44 335 LYS A C 1
ATOM 765 O O . LYS A 1 112 ? 45.591 32.953 -7.532 1.00 8.13 335 LYS A O 1
ATOM 771 N N . TRP A 1 113 ? 43.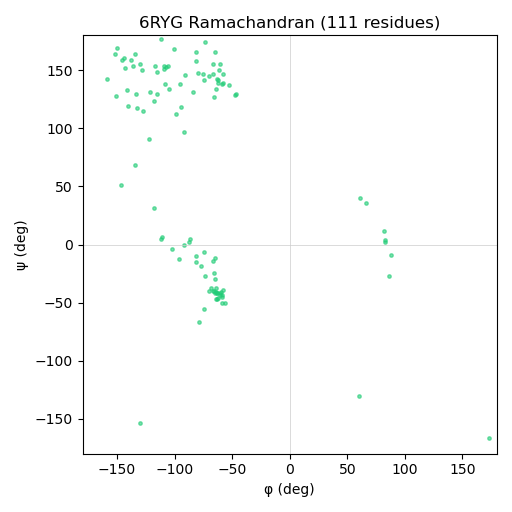871 32.259 -8.821 1.00 7.71 336 TRP A N 1
ATOM 772 C CA . TRP A 1 113 ? 43.500 31.124 -7.974 1.00 7.78 336 TRP A CA 1
ATOM 773 C C . TRP A 1 113 ? 43.884 29.800 -8.607 1.00 8.37 336 TRP A C 1
ATOM 774 O O . TRP A 1 113 ? 43.852 29.632 -9.845 1.00 9.28 336 TRP A O 1
ATOM 785 N N . ASN A 1 114 ? 44.147 28.816 -7.744 1.00 8.72 337 ASN A N 1
ATOM 786 C CA . ASN A 1 114 ? 44.480 27.452 -8.186 1.00 9.19 337 ASN A CA 1
ATOM 787 C C . ASN A 1 114 ? 43.803 26.476 -7.233 1.00 9.10 337 ASN A C 1
ATOM 788 O O . ASN A 1 114 ? 43.910 26.647 -6.009 1.00 9.24 337 ASN A O 1
ATOM 793 N N . ASP A 1 115 ? 43.135 25.449 -7.741 1.00 10.96 338 ASP A N 1
ATOM 794 C CA . ASP A 1 115 ? 42.629 24.395 -6.836 1.00 11.08 338 ASP A CA 1
ATOM 795 C C . ASP A 1 115 ? 43.817 23.525 -6.377 1.00 11.31 338 ASP A C 1
ATOM 796 O O . ASP A 1 115 ? 44.729 23.229 -7.162 1.00 12.55 338 ASP A O 1
ATOM 801 N N . VAL A 1 116 ? 43.772 23.132 -5.102 1.00 10.40 339 VAL A N 1
ATOM 802 C CA . VAL A 1 116 ? 44.859 22.415 -4.387 1.00 11.00 339 VAL A CA 1
ATOM 803 C C . VAL A 1 116 ? 44.273 21.315 -3.524 1.00 11.02 339 VAL A C 1
ATOM 804 O O . VAL A 1 116 ? 43.112 21.368 -3.092 1.00 10.70 339 VAL A O 1
ATOM 808 N N . PRO A 1 117 ? 45.093 20.310 -3.155 1.00 11.98 340 PRO A N 1
ATOM 809 C CA . PRO A 1 117 ? 44.682 19.360 -2.125 1.00 12.42 340 PRO A CA 1
ATOM 810 C C . PRO A 1 117 ? 44.469 20.111 -0.810 1.00 11.23 340 PRO A C 1
ATOM 811 O O . PRO A 1 117 ? 45.275 20.972 -0.447 1.00 11.35 340 PRO A O 1
ATOM 815 N N . CYS A 1 118 ? 43.446 19.706 -0.058 1.00 11.68 341 CYS A N 1
ATOM 816 C CA . CYS A 1 118 ? 43.098 20.389 1.207 1.00 11.08 341 CYS A CA 1
ATOM 817 C C . CYS A 1 118 ? 44.098 20.054 2.321 1.00 11.23 341 CYS A C 1
ATOM 818 O O . CYS A 1 118 ? 44.051 20.686 3.398 1.00 11.48 341 CYS A O 1
ATOM 821 N N . SER A 1 119 ? 45.026 19.137 2.079 1.00 13.53 342 SER A N 1
ATOM 822 C CA . SER A 1 119 ? 46.148 18.888 3.011 1.00 14.72 342 SER A CA 1
ATOM 823 C C . SER A 1 119 ? 47.287 19.892 2.842 1.00 13.51 342 SER A C 1
ATOM 824 O O . SER A 1 119 ? 48.210 19.886 3.660 1.00 15.41 342 SER A O 1
ATOM 827 N N . LYS A 1 120 ? 47.273 20.724 1.801 1.00 12.64 343 LYS A N 1
ATOM 828 C CA . LYS A 1 120 ? 48.383 21.671 1.576 1.00 12.84 343 LYS A CA 1
ATOM 829 C C . LYS A 1 120 ? 48.471 22.659 2.742 1.00 12.51 343 LYS A C 1
ATOM 830 O O . LYS A 1 120 ? 47.430 23.106 3.242 1.00 12.31 343 LYS A O 1
ATOM 836 N N . GLN A 1 121 ? 49.677 23.033 3.144 1.00 13.23 344 GLN A N 1
ATOM 837 C CA . GLN A 1 121 ? 49.874 24.034 4.214 1.00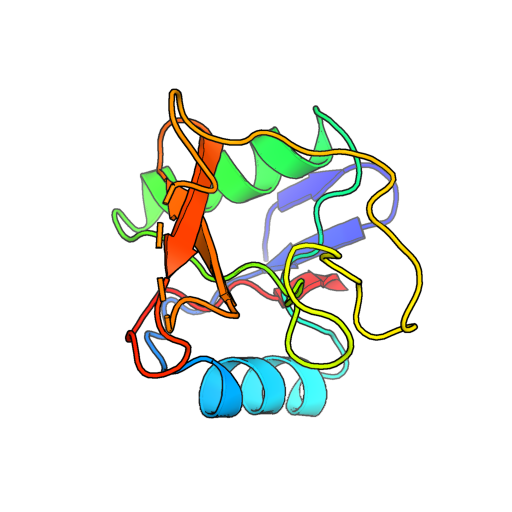 13.87 344 GLN A CA 1
ATOM 838 C C . GLN A 1 121 ? 50.050 25.409 3.589 1.00 11.57 344 GLN A C 1
ATOM 839 O O . GLN A 1 121 ? 51.017 25.616 2.857 1.00 12.30 344 GLN A O 1
ATOM 845 N N . LEU A 1 122 ? 49.144 26.318 3.902 1.00 9.58 345 LEU A N 1
ATOM 846 C CA . LEU A 1 122 ? 49.102 27.649 3.271 1.00 8.81 345 LEU A CA 1
ATOM 847 C C . LEU A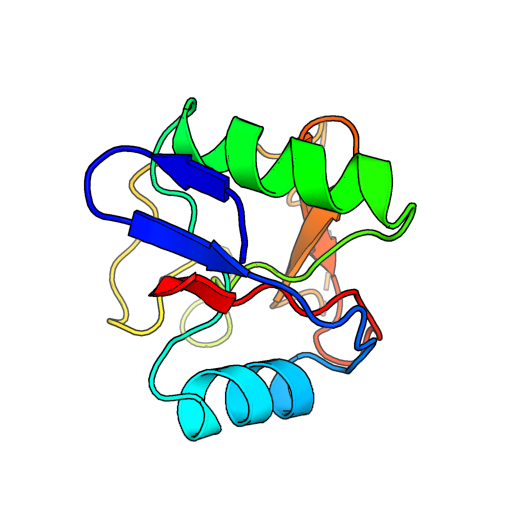 1 122 ? 48.904 28.730 4.324 1.00 8.38 345 LEU A C 1
ATOM 848 O O . LEU A 1 122 ? 48.447 28.470 5.429 1.00 8.97 345 LEU A O 1
ATOM 853 N N . LEU A 1 123 ? 49.192 29.965 3.916 1.00 8.10 346 LEU A N 1
ATOM 854 C CA . LEU A 1 123 ? 48.919 31.130 4.783 1.00 8.04 346 LEU A CA 1
ATOM 855 C C . LEU A 1 123 ? 47.428 31.199 5.137 1.00 7.45 346 LEU A C 1
ATOM 856 O O . LEU A 1 123 ? 46.550 31.010 4.261 1.00 7.53 346 LEU A O 1
ATOM 861 N N . VAL A 1 124 ? 47.166 31.514 6.401 1.00 7.49 347 VAL A N 1
ATOM 862 C CA . VAL A 1 124 ? 45.802 31.673 6.942 1.00 7.52 347 VAL A CA 1
ATOM 863 C C . VAL A 1 124 ? 45.452 33.163 6.986 1.00 7.24 347 VAL A C 1
ATOM 864 O O . VAL A 1 124 ? 46.054 33.932 7.767 1.00 8.19 347 VAL A O 1
ATOM 868 N N . ILE A 1 125 ? 44.495 33.543 6.149 1.00 6.87 348 ILE A N 1
ATOM 869 C CA . ILE A 1 125 ? 43.892 34.894 6.122 1.00 6.97 348 ILE A CA 1
ATOM 870 C C . ILE A 1 125 ? 42.414 34.715 6.459 1.00 6.94 348 ILE A C 1
ATOM 871 O O . ILE A 1 125 ? 41.721 33.942 5.781 1.00 7.47 348 ILE A O 1
ATOM 876 N N . CYS A 1 126 ? 41.970 35.421 7.499 1.00 7.19 349 CYS A N 1
ATOM 877 C CA . CYS A 1 126 ? 40.569 35.375 7.928 1.00 7.42 349 CYS A CA 1
ATOM 878 C C . CYS A 1 126 ? 39.855 36.663 7.529 1.00 7.23 349 CYS A C 1
ATOM 879 O O . CYS A 1 126 ? 40.493 37.715 7.394 1.00 9.32 349 CYS A O 1
ATOM 882 N N . GLU A 1 127 ? 38.552 36.570 7.341 1.00 7.07 350 GLU A N 1
ATOM 883 C CA . GLU A 1 127 ? 37.702 37.749 7.129 1.00 7.02 350 GLU A CA 1
ATOM 884 C C . GLU A 1 127 ? 36.719 37.900 8.287 1.00 7.45 350 GLU A C 1
ATOM 885 O O . GLU A 1 127 ? 36.234 36.912 8.863 1.00 8.10 350 GLU A O 1
ATOM 891 N N . PHE A 1 128 ? 36.420 39.159 8.542 1.00 8.44 351 PHE A N 1
ATOM 892 C CA . PHE A 1 128 ? 35.519 39.631 9.609 1.00 10.13 351 PHE A CA 1
ATOM 893 C C . PHE A 1 128 ? 34.559 40.683 9.033 1.00 11.68 351 PHE A C 1
ATOM 894 O O . PHE A 1 128 ? 34.841 41.284 8.001 1.00 11.64 351 PHE A O 1
#

Secondary structure (DSSP, 8-state):
--EEETTEEEEEEEEEE-HHHHHHHHHHTT-EE----SHHHHHHHHHHHHHHTS-EE-S-B-SSSTT--B-TTSPBPS---BPTT------EEEE-TTS-EEEE-TT--EEEEEE-

Sequence (116 aa):
DGQAVGEKIFKTAGAVKSYSDAEQLCREAKGQLASPRSSSAENEAVTQMVRAQEKNAYLSMNDISTEGRFTYPTGEILVYSNWADGEPNPENCVEIFPDGKWNDVPCSKQLLVICEF

B-factor: mean 16.09, std 10.72, range [6.21, 111.39]